Protein AF-A0A820ZXU5-F1 (afdb_monomer)

pLDDT: mean 76.58, std 20.78, range [33.22, 95.62]

Mean predicted aligned error: 13.39 Å

Nearest PDB structures (foldseek):
  2rpr-assembly1_A  TM=8.135E-01  e=1.719E-03  Homo sapiens
  2jtd-assembly1_A  TM=1.926E-01  e=7.403E+00  Mus musculus
  7xre-assembly1_E  TM=2.238E-01  e=9.371E+00  human intestinal bacterium PUE

Sequence (151 aa):
PKTSSPTKNDDNDSIISLESSSNDENEIFVGDSNHLMNEPVIKGEVTTVTSTRGGKMIFMNGFAYLYMSMAKETTGWRCVRRNENCKAVIHISKQTGQFSHWNGIFHCHPSDAGETRKCDILNKIKHRVLDQYISIKIIIEEEYRKANLSV

InterPro domains:
  IPR007588 Zinc finger, FLYWCH-type [PF04500] (49-109)

Structure (mmCIF, N/CA/C/O backbone):
data_AF-A0A820ZXU5-F1
#
_entry.id   AF-A0A820ZXU5-F1
#
loop_
_atom_site.group_PDB
_atom_site.id
_atom_site.type_symbol
_atom_site.label_atom_id
_atom_site.label_alt_id
_atom_site.label_comp_id
_atom_site.label_asym_id
_atom_site.label_entity_id
_atom_site.label_seq_id
_atom_site.pdbx_PDB_ins_code
_atom_site.Cartn_x
_atom_site.Cartn_y
_atom_site.Cartn_z
_atom_site.occupancy
_atom_site.B_iso_or_equiv
_atom_site.auth_seq_id
_atom_site.auth_comp_id
_atom_site.auth_asym_id
_atom_site.auth_atom_id
_atom_site.pdbx_PDB_model_num
ATOM 1 N N . PRO A 1 1 ? -7.227 25.096 -67.341 1.00 43.88 1 PRO A N 1
ATOM 2 C CA . PRO A 1 1 ? -8.200 23.976 -67.238 1.00 43.88 1 PRO A CA 1
ATOM 3 C C . PRO A 1 1 ? -9.406 24.389 -66.380 1.00 43.88 1 PRO A C 1
ATOM 5 O O . PRO A 1 1 ? -9.196 25.021 -65.350 1.00 43.88 1 PRO A O 1
ATOM 8 N N . LYS A 1 2 ? -10.636 24.083 -66.812 1.00 40.91 2 LYS A N 1
ATOM 9 C CA . LYS A 1 2 ? -11.874 24.256 -66.028 1.00 40.91 2 LYS A CA 1
ATOM 10 C C . LYS A 1 2 ? -12.538 22.888 -65.850 1.00 40.91 2 LYS A C 1
ATOM 12 O O . LYS A 1 2 ? -12.767 22.251 -66.869 1.00 40.91 2 LYS A O 1
ATOM 17 N N . THR A 1 3 ? -12.898 22.540 -64.616 1.00 37.88 3 THR A N 1
ATOM 18 C CA . THR A 1 3 ? -13.938 21.577 -64.176 1.00 37.88 3 THR A CA 1
ATOM 19 C C . THR A 1 3 ? -13.914 21.639 -62.633 1.00 37.88 3 THR A C 1
ATOM 21 O O . THR A 1 3 ? -12.847 21.467 -62.059 1.00 37.88 3 THR A O 1
ATOM 24 N N . SER A 1 4 ? -14.904 22.144 -61.885 1.00 36.69 4 SER A N 1
ATOM 25 C CA . SER A 1 4 ? -16.353 21.864 -61.771 1.00 36.69 4 SER A CA 1
ATOM 26 C C . SER A 1 4 ? -16.696 20.814 -60.697 1.00 36.69 4 SER A C 1
ATOM 28 O O . SER A 1 4 ? -16.536 19.617 -60.922 1.00 36.69 4 SER A O 1
ATOM 30 N N . SER A 1 5 ? -17.234 21.290 -59.568 1.00 41.59 5 SER A N 1
ATOM 31 C CA . SER A 1 5 ? -18.119 20.580 -58.616 1.00 41.59 5 SER A CA 1
ATOM 32 C C . SER A 1 5 ? -19.460 20.180 -59.301 1.00 41.59 5 SER A C 1
ATOM 34 O O . SER A 1 5 ? -19.608 20.541 -60.474 1.00 41.59 5 SER A O 1
ATOM 36 N N . PRO A 1 6 ? -20.467 19.515 -58.667 1.00 48.44 6 PRO A N 1
ATOM 37 C CA . PRO A 1 6 ? -20.791 19.348 -57.230 1.00 48.44 6 PRO A CA 1
ATOM 38 C C . PRO A 1 6 ? -20.697 17.845 -56.782 1.00 48.44 6 PRO A C 1
ATOM 40 O O . PRO A 1 6 ? -19.766 17.204 -57.253 1.00 48.44 6 PRO A O 1
ATOM 43 N N . THR A 1 7 ? -21.450 17.190 -55.867 1.00 36.84 7 THR A N 1
ATOM 44 C CA . THR A 1 7 ? -22.770 17.448 -55.231 1.00 36.84 7 THR A CA 1
ATOM 45 C C . THR A 1 7 ? -22.976 16.741 -53.871 1.00 36.84 7 THR A C 1
ATOM 47 O O . THR A 1 7 ? -22.160 15.939 -53.431 1.00 36.84 7 THR A O 1
ATOM 50 N N . LYS A 1 8 ? -24.087 17.128 -53.232 1.00 35.22 8 LYS A N 1
ATOM 51 C CA . LYS A 1 8 ? -24.757 16.729 -51.979 1.00 35.22 8 LYS A CA 1
ATOM 52 C C . LYS A 1 8 ? -25.204 15.254 -51.895 1.00 35.22 8 LYS A C 1
ATOM 54 O O . LYS A 1 8 ? -25.384 14.612 -52.927 1.00 35.22 8 LYS A O 1
ATOM 59 N N . ASN A 1 9 ? -25.468 14.781 -50.672 1.00 36.22 9 ASN A N 1
ATOM 60 C CA . ASN A 1 9 ? -26.814 14.529 -50.098 1.00 36.22 9 ASN A CA 1
ATOM 61 C C . ASN A 1 9 ? -26.609 14.125 -48.614 1.00 36.22 9 ASN A C 1
ATOM 63 O O . ASN A 1 9 ? -25.722 13.319 -48.349 1.00 36.22 9 ASN A O 1
ATOM 67 N N . ASP A 1 10 ? -27.183 14.763 -47.589 1.00 34.06 10 ASP A N 1
ATOM 68 C CA . ASP A 1 10 ? -28.581 15.135 -47.261 1.00 34.06 10 ASP A CA 1
ATOM 69 C C . ASP A 1 10 ? -29.246 14.049 -46.361 1.00 34.06 10 ASP A C 1
ATOM 71 O O . ASP A 1 10 ? -29.518 12.940 -46.809 1.00 34.06 10 ASP A O 1
ATOM 75 N N . ASP A 1 11 ? -29.440 14.422 -45.087 1.00 36.97 11 ASP A N 1
ATOM 76 C CA . ASP A 1 11 ? -30.434 14.031 -44.060 1.00 36.97 11 ASP A CA 1
ATOM 77 C C . ASP A 1 11 ? -30.825 12.560 -43.763 1.00 36.97 11 ASP A C 1
ATOM 79 O O . ASP A 1 11 ? -31.389 11.854 -44.596 1.00 36.97 11 ASP A O 1
ATOM 83 N N . ASN A 1 12 ? -30.743 12.179 -42.473 1.00 42.28 12 ASN A N 1
ATOM 84 C CA . ASN A 1 12 ? -31.922 11.680 -41.738 1.00 42.28 12 ASN A CA 1
ATOM 85 C C . ASN A 1 12 ? -31.795 11.882 -40.208 1.00 42.28 12 ASN A C 1
ATOM 87 O O . ASN A 1 12 ? -30.709 11.743 -39.645 1.00 42.28 12 ASN A O 1
ATOM 91 N N . ASP A 1 13 ? -32.918 12.159 -39.544 1.00 34.62 13 ASP A N 1
ATOM 92 C CA . ASP A 1 13 ? -33.038 12.310 -38.088 1.00 34.62 13 ASP A CA 1
ATOM 93 C C . ASP A 1 13 ? -33.101 10.960 -37.351 1.00 34.62 13 ASP A C 1
ATOM 95 O O . ASP A 1 13 ? -33.666 9.984 -37.850 1.00 34.62 13 ASP A O 1
ATOM 99 N N . SER A 1 14 ? -32.615 10.931 -36.104 1.00 36.81 14 SER A N 1
ATOM 100 C CA . SER A 1 14 ? -33.072 10.003 -35.051 1.00 36.81 14 SER A CA 1
ATOM 101 C C . SER A 1 14 ? -32.603 10.469 -33.668 1.00 36.81 14 SER A C 1
ATOM 103 O O . SER A 1 14 ? -31.608 9.984 -33.130 1.00 36.81 14 SER A O 1
ATOM 105 N N . ILE A 1 15 ? -33.342 11.405 -33.063 1.00 38.69 15 ILE A N 1
ATOM 106 C CA . ILE A 1 15 ? -33.224 11.680 -31.624 1.00 38.69 15 ILE A CA 1
ATOM 107 C C . ILE A 1 15 ? -33.748 10.453 -30.869 1.00 38.69 15 ILE A C 1
ATOM 109 O O . ILE A 1 15 ? -34.942 10.165 -30.910 1.00 38.69 15 ILE A O 1
ATOM 113 N N . ILE A 1 16 ? -32.866 9.753 -30.154 1.00 33.22 16 ILE A N 1
ATOM 114 C CA . ILE A 1 16 ? -33.245 8.689 -29.215 1.00 33.22 16 ILE A CA 1
ATOM 115 C C . ILE A 1 16 ? -32.875 9.140 -27.802 1.00 33.22 16 ILE A C 1
ATOM 117 O O . ILE A 1 16 ? -31.798 8.844 -27.286 1.00 33.22 16 ILE A O 1
ATOM 121 N N . SER A 1 17 ? -33.796 9.867 -27.174 1.00 40.56 17 SER A N 1
ATOM 122 C CA . SER A 1 17 ? -33.766 10.105 -25.733 1.00 40.56 17 SER A CA 1
ATOM 123 C C . SER A 1 17 ? -34.210 8.833 -25.013 1.00 40.56 17 SER A C 1
ATOM 125 O O . SER A 1 17 ? -35.408 8.599 -24.863 1.00 40.56 17 SER A O 1
ATOM 127 N N . LEU A 1 18 ? -33.257 8.017 -24.560 1.00 36.72 18 LEU A N 1
ATOM 128 C CA . LEU A 1 18 ? -33.512 6.995 -23.544 1.00 36.72 18 LEU A CA 1
ATOM 129 C C . LEU A 1 18 ? -32.913 7.451 -22.211 1.00 36.72 18 LEU A C 1
ATOM 131 O O . LEU A 1 18 ? -31.747 7.207 -21.912 1.00 36.72 18 LEU A O 1
ATOM 135 N N . GLU A 1 19 ? -33.741 8.097 -21.391 1.00 42.25 19 GLU A N 1
ATOM 136 C CA . GLU A 1 19 ? -33.522 8.061 -19.948 1.00 42.25 19 GLU A CA 1
ATOM 137 C C . GLU A 1 19 ? -33.783 6.627 -19.472 1.00 42.25 19 GLU A C 1
ATOM 139 O O . GLU A 1 19 ? -34.826 6.036 -19.759 1.00 42.25 19 GLU A O 1
ATOM 144 N N . SER A 1 20 ? -32.820 6.029 -18.779 1.00 39.94 20 SER A N 1
ATOM 145 C CA . SER A 1 20 ? -32.948 4.696 -18.187 1.00 39.94 20 SER A CA 1
ATOM 146 C C . SER A 1 20 ? -32.018 4.600 -16.986 1.00 39.94 20 SER A C 1
ATOM 148 O O . SER A 1 20 ? -30.873 4.175 -17.094 1.00 39.94 20 SER A O 1
ATOM 150 N N . SER A 1 21 ? -32.511 5.052 -15.836 1.00 41.91 21 SER A N 1
ATOM 151 C CA . SER A 1 21 ? -31.787 4.973 -14.570 1.00 41.91 21 SER A CA 1
ATOM 152 C C . SER A 1 21 ? -31.785 3.536 -14.042 1.00 41.91 21 SER A C 1
ATOM 154 O O . SER A 1 21 ? -32.787 3.092 -13.480 1.00 41.91 21 SER A O 1
ATOM 156 N N . SER A 1 22 ? -30.658 2.830 -14.162 1.00 41.06 22 SER A N 1
ATOM 157 C CA . SER A 1 22 ? -30.342 1.669 -13.321 1.00 41.06 22 SER A CA 1
ATOM 158 C C . SER A 1 22 ? -29.168 2.005 -12.395 1.00 41.06 22 SER A C 1
ATOM 160 O O . SER A 1 22 ? -28.148 2.548 -12.816 1.00 41.06 22 SER A O 1
ATOM 162 N N . ASN A 1 23 ? -29.345 1.745 -11.097 1.00 48.12 23 ASN A N 1
ATOM 163 C CA . ASN A 1 23 ? -28.325 1.987 -10.075 1.00 48.12 23 ASN A CA 1
ATOM 164 C C . ASN A 1 23 ? -27.463 0.730 -9.903 1.00 48.12 23 ASN A C 1
ATOM 166 O O . ASN A 1 23 ? -27.598 0.014 -8.912 1.00 48.12 23 ASN A O 1
ATOM 170 N N . ASP A 1 24 ? -26.594 0.459 -10.872 1.00 35.69 24 ASP A N 1
ATOM 171 C CA . ASP A 1 24 ? -25.651 -0.659 -10.807 1.00 35.69 24 ASP A CA 1
ATOM 172 C C . ASP A 1 24 ? -24.365 -0.219 -10.084 1.00 35.69 24 ASP A C 1
ATOM 174 O O . ASP A 1 24 ? -23.362 0.175 -10.683 1.00 35.69 24 ASP A O 1
ATOM 178 N N . GLU A 1 25 ? -24.421 -0.217 -8.748 1.00 46.81 25 GLU A N 1
ATOM 179 C CA . GLU A 1 25 ? -23.283 0.146 -7.899 1.00 46.81 25 GLU A CA 1
ATOM 180 C C . GLU A 1 25 ? -22.169 -0.913 -7.939 1.00 46.81 25 GLU A C 1
ATOM 182 O O . GLU A 1 25 ? -22.379 -2.073 -7.592 1.00 46.81 25 GLU A O 1
ATOM 187 N N . ASN A 1 26 ? -20.941 -0.471 -8.229 1.00 47.12 26 ASN A N 1
ATOM 188 C CA . ASN A 1 26 ? -19.707 -1.249 -8.074 1.00 47.12 26 ASN A CA 1
ATOM 189 C C . ASN A 1 26 ? -19.697 -2.626 -8.772 1.00 47.12 26 ASN A C 1
ATOM 191 O O . ASN A 1 26 ? -19.471 -3.656 -8.127 1.00 47.12 26 ASN A O 1
ATOM 195 N N . GLU A 1 27 ? -19.754 -2.643 -10.109 1.00 34.25 27 GLU A N 1
ATOM 196 C CA . GLU A 1 27 ? -19.039 -3.691 -10.849 1.00 34.25 27 GLU A CA 1
ATOM 197 C C . GLU A 1 27 ? -17.540 -3.600 -10.513 1.00 34.25 27 GLU A C 1
ATOM 199 O O . GLU A 1 27 ? -16.782 -2.801 -11.069 1.00 34.25 27 GLU A O 1
ATOM 204 N N . ILE A 1 28 ? -17.102 -4.408 -9.545 1.00 47.94 28 ILE A N 1
ATOM 205 C CA . ILE A 1 28 ? -15.692 -4.521 -9.177 1.00 47.94 28 ILE A CA 1
ATOM 206 C C . ILE A 1 28 ? -14.972 -5.168 -10.358 1.00 47.94 28 ILE A C 1
ATOM 208 O O . ILE A 1 28 ? -15.050 -6.380 -10.546 1.00 47.94 28 ILE A O 1
ATOM 212 N N . PHE A 1 29 ? -14.253 -4.359 -11.136 1.00 37.75 29 PHE A N 1
ATOM 213 C CA . PHE A 1 29 ? -13.455 -4.825 -12.264 1.00 37.75 29 PHE A CA 1
ATOM 214 C C . PHE A 1 29 ? -12.364 -5.790 -11.776 1.00 37.75 29 PHE A C 1
ATOM 216 O O . PHE A 1 29 ? -11.276 -5.377 -11.362 1.00 37.75 29 PHE A O 1
ATOM 223 N N . VAL A 1 30 ? -12.650 -7.096 -11.823 1.00 44.03 30 VAL A N 1
ATOM 224 C CA . VAL A 1 30 ? -11.683 -8.176 -11.572 1.00 44.03 30 VAL A CA 1
ATOM 225 C C . VAL A 1 30 ? -10.778 -8.301 -12.800 1.00 44.03 30 VAL A C 1
ATOM 227 O O . VAL A 1 30 ? -10.789 -9.298 -13.517 1.00 44.03 30 VAL A O 1
ATOM 230 N N . GLY A 1 31 ? -10.020 -7.237 -13.067 1.00 43.75 31 GLY A N 1
ATOM 231 C CA . GLY A 1 31 ? -9.041 -7.194 -14.140 1.00 43.75 31 GLY A CA 1
ATOM 232 C C . GLY A 1 31 ? -8.025 -8.310 -13.943 1.00 43.75 31 GLY A C 1
ATOM 233 O O . GLY A 1 31 ? -7.402 -8.405 -12.880 1.00 43.75 31 GLY A O 1
ATOM 234 N N . ASP A 1 32 ? -7.883 -9.159 -14.962 1.00 45.97 32 ASP A N 1
ATOM 235 C CA . ASP A 1 32 ? -6.962 -10.291 -14.945 1.00 45.97 32 ASP A CA 1
ATOM 236 C C . ASP A 1 32 ? -5.564 -9.797 -14.540 1.00 45.97 32 ASP A C 1
ATOM 238 O O . ASP A 1 32 ? -4.966 -8.936 -15.193 1.00 45.97 32 ASP A O 1
ATOM 242 N N . SER A 1 33 ? -5.063 -10.294 -13.403 1.00 51.41 33 SER A N 1
ATOM 243 C CA . SER A 1 33 ? -3.919 -9.704 -12.689 1.00 51.41 33 SER A CA 1
ATOM 244 C C . SER A 1 33 ? -2.598 -9.793 -13.469 1.00 51.41 33 SER A C 1
ATOM 246 O O . SER A 1 33 ? -1.609 -9.152 -13.109 1.00 51.41 33 SER A O 1
ATOM 248 N N . ASN A 1 34 ? -2.600 -10.536 -14.578 1.00 49.75 34 ASN A N 1
ATOM 249 C CA . ASN A 1 34 ? -1.521 -10.590 -15.554 1.00 49.75 34 ASN A CA 1
ATOM 250 C C . ASN A 1 34 ? -1.368 -9.294 -16.380 1.00 49.75 34 ASN A C 1
ATOM 252 O O . ASN A 1 34 ? -0.262 -9.008 -16.836 1.00 49.75 34 ASN A O 1
ATOM 256 N N . HIS A 1 35 ? -2.425 -8.486 -16.554 1.00 53.00 35 HIS A N 1
ATOM 257 C CA . HIS A 1 35 ? -2.399 -7.306 -17.436 1.00 53.00 35 HIS A CA 1
ATOM 258 C C . HIS A 1 35 ? -1.461 -6.187 -16.936 1.00 53.00 35 HIS A C 1
ATOM 260 O O . HIS A 1 35 ? -0.910 -5.444 -17.740 1.00 53.00 35 HIS A O 1
ATOM 266 N N . LEU A 1 36 ? -1.221 -6.077 -15.623 1.00 58.66 36 LEU A N 1
ATOM 267 C CA . LEU A 1 36 ? -0.392 -5.009 -15.033 1.00 58.66 36 LEU A CA 1
ATOM 268 C C . LEU A 1 36 ? 1.128 -5.298 -15.065 1.00 58.66 36 LEU A C 1
ATOM 270 O O . LEU A 1 36 ? 1.910 -4.639 -14.378 1.00 58.66 36 LEU A O 1
ATOM 274 N N . MET A 1 37 ? 1.560 -6.289 -15.850 1.00 61.66 37 MET A N 1
ATOM 275 C CA . MET A 1 37 ? 2.968 -6.588 -16.129 1.00 61.66 37 MET A CA 1
ATOM 276 C C . MET A 1 37 ? 3.591 -5.533 -17.049 1.00 61.66 37 MET A C 1
ATOM 278 O O . MET A 1 37 ? 3.087 -5.297 -18.139 1.00 61.66 37 MET A O 1
ATOM 282 N N . ASN A 1 38 ? 4.742 -4.968 -16.669 1.00 63.47 38 ASN A N 1
ATOM 283 C CA . ASN A 1 38 ? 5.488 -3.965 -17.450 1.00 63.47 38 ASN A CA 1
ATOM 284 C C . ASN A 1 38 ? 4.741 -2.650 -17.771 1.00 63.47 38 ASN A C 1
ATOM 286 O O . ASN A 1 38 ? 5.301 -1.804 -18.465 1.00 63.47 38 ASN A O 1
ATOM 290 N N . GLU A 1 39 ? 3.545 -2.431 -17.226 1.00 63.75 39 GLU A N 1
ATOM 291 C CA . GLU A 1 39 ? 2.855 -1.138 -17.269 1.00 63.75 39 GLU A CA 1
ATOM 292 C C . GLU A 1 39 ? 3.481 -0.139 -16.273 1.00 63.75 39 GLU A C 1
ATOM 294 O O . GLU A 1 39 ? 4.029 -0.548 -15.236 1.00 63.75 39 GLU A O 1
ATOM 299 N N . PRO A 1 40 ? 3.470 1.177 -16.566 1.00 71.31 40 PRO A N 1
ATOM 300 C CA . PRO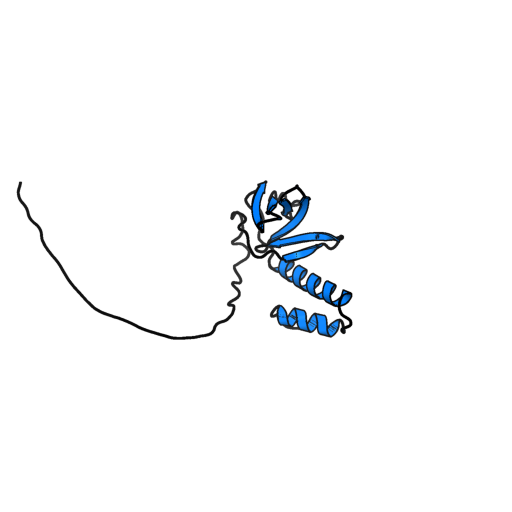 A 1 40 ? 4.050 2.178 -15.681 1.00 71.31 40 PRO A CA 1
ATOM 301 C C . PRO A 1 40 ? 3.221 2.294 -14.399 1.00 71.31 40 PRO A C 1
ATOM 303 O O . PRO A 1 40 ? 1.993 2.250 -14.431 1.00 71.31 40 PRO A O 1
ATOM 306 N N . VAL A 1 41 ? 3.872 2.496 -13.251 1.00 76.75 41 VAL A N 1
ATOM 307 C CA . VAL A 1 41 ? 3.154 2.651 -11.975 1.00 76.75 41 VAL A CA 1
ATOM 308 C C . VAL A 1 41 ? 2.352 3.956 -11.960 1.00 76.75 41 VAL A C 1
ATOM 310 O O . VAL A 1 41 ? 2.893 5.030 -11.700 1.00 76.75 41 VAL A O 1
ATOM 313 N N . ILE A 1 42 ? 1.045 3.848 -12.201 1.00 78.81 42 ILE A N 1
ATOM 314 C CA . ILE A 1 42 ? 0.044 4.908 -12.016 1.00 78.81 42 ILE A CA 1
ATOM 315 C C . ILE A 1 42 ? -0.341 4.980 -10.524 1.00 78.81 42 ILE A C 1
ATOM 317 O O . ILE A 1 42 ? -0.323 3.964 -9.825 1.00 78.81 42 ILE A O 1
ATOM 321 N N . LYS A 1 43 ? -0.718 6.163 -10.017 1.00 82.38 43 LYS A N 1
ATOM 322 C CA . LYS A 1 43 ? -1.328 6.311 -8.682 1.00 82.38 43 LYS A CA 1
ATOM 323 C C . LYS A 1 43 ? -2.744 5.731 -8.647 1.00 82.38 43 LYS A C 1
ATOM 325 O O . LYS A 1 43 ? -3.557 6.049 -9.506 1.00 82.38 43 LYS A O 1
ATOM 330 N N . GLY A 1 44 ? -3.047 4.971 -7.600 1.00 83.50 44 GLY A N 1
ATOM 331 C CA . GLY A 1 44 ? -4.408 4.562 -7.245 1.00 83.50 44 GLY A CA 1
ATOM 332 C C . GLY A 1 44 ? -4.831 5.072 -5.870 1.00 83.50 44 GLY A C 1
ATOM 333 O O . GLY A 1 44 ? -4.230 6.001 -5.319 1.00 83.50 44 GLY A O 1
ATOM 334 N N . GLU A 1 45 ? -5.833 4.409 -5.295 1.00 86.00 45 GLU A N 1
ATOM 335 C CA . GLU A 1 45 ? -6.066 4.424 -3.849 1.00 86.00 45 GLU A CA 1
ATOM 336 C C . GLU A 1 45 ? -4.832 3.869 -3.111 1.00 86.00 45 GLU A C 1
ATOM 338 O O . GLU A 1 45 ? -4.120 3.006 -3.634 1.00 86.00 45 GLU A O 1
ATOM 343 N N . VAL A 1 46 ? -4.550 4.389 -1.911 1.00 88.31 46 VAL A N 1
ATOM 344 C CA . VAL A 1 46 ? -3.377 4.013 -1.110 1.00 88.31 46 VAL A CA 1
ATOM 345 C C . VAL A 1 46 ? -3.806 3.573 0.286 1.00 88.31 46 VAL A C 1
ATOM 347 O O . VAL A 1 46 ? -4.013 4.400 1.176 1.00 88.31 46 VAL A O 1
ATOM 350 N N . THR A 1 47 ? -3.876 2.263 0.505 1.00 88.94 47 THR A N 1
ATOM 351 C CA . THR A 1 47 ? -4.187 1.688 1.820 1.00 88.94 47 THR A CA 1
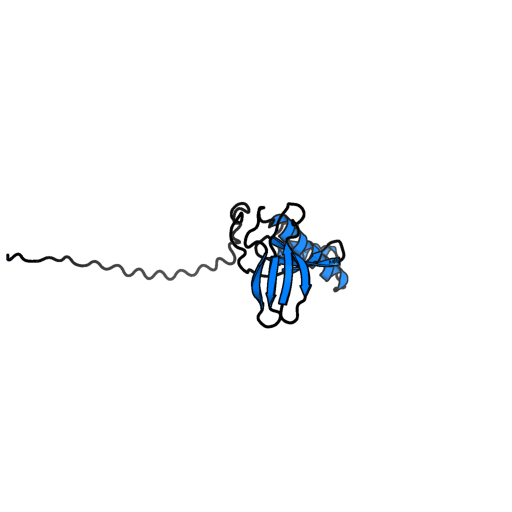ATOM 352 C C . THR A 1 47 ? -2.907 1.550 2.636 1.00 88.94 47 THR A C 1
ATOM 354 O O . THR A 1 47 ? -1.977 0.861 2.218 1.00 88.94 47 THR A O 1
ATOM 357 N N . THR A 1 48 ? -2.836 2.185 3.809 1.00 90.88 48 THR A N 1
ATOM 358 C CA . THR A 1 48 ? -1.685 2.045 4.721 1.00 90.88 48 THR A CA 1
ATOM 359 C C . THR A 1 48 ? -1.897 0.877 5.677 1.00 90.88 48 THR A C 1
ATOM 361 O O . THR A 1 48 ? -2.944 0.768 6.305 1.00 90.88 48 THR A O 1
ATOM 364 N N . VAL A 1 49 ? -0.888 0.016 5.803 1.00 90.25 49 VAL A N 1
ATOM 365 C CA . VAL A 1 49 ? -0.938 -1.233 6.575 1.00 90.25 49 VAL A CA 1
ATOM 366 C C . VAL A 1 49 ? 0.375 -1.494 7.316 1.00 90.25 49 VAL A C 1
ATOM 368 O O . VAL A 1 49 ? 1.428 -0.926 7.006 1.00 90.25 49 VAL A O 1
ATOM 371 N N . THR A 1 50 ? 0.335 -2.400 8.293 1.00 89.75 50 THR A N 1
ATOM 372 C CA . THR A 1 50 ? 1.531 -2.845 9.017 1.00 89.75 50 THR A CA 1
ATOM 373 C C . THR A 1 50 ? 1.948 -4.225 8.513 1.00 89.75 50 THR A C 1
ATOM 375 O O . THR A 1 50 ? 1.153 -5.164 8.498 1.00 89.75 50 THR A O 1
ATOM 378 N N . SER A 1 51 ? 3.210 -4.375 8.103 1.00 87.00 51 SER A N 1
ATOM 379 C CA . SER A 1 51 ? 3.761 -5.686 7.733 1.00 87.00 51 SER A CA 1
ATOM 380 C C . SER A 1 51 ? 3.862 -6.627 8.943 1.00 87.00 51 SER A C 1
ATOM 382 O O . SER A 1 51 ? 3.893 -6.188 10.095 1.00 87.00 51 SER A O 1
ATOM 384 N N . THR A 1 52 ? 3.999 -7.934 8.704 1.00 82.12 52 THR A N 1
ATOM 385 C CA . THR A 1 52 ? 4.145 -8.955 9.765 1.00 82.12 52 THR A CA 1
ATOM 386 C C . THR A 1 52 ? 5.323 -8.715 10.718 1.00 82.12 52 THR A C 1
ATOM 388 O O . THR A 1 52 ? 5.318 -9.230 11.831 1.00 82.12 52 THR A O 1
ATOM 391 N N . ARG A 1 53 ? 6.311 -7.900 10.318 1.00 86.06 53 ARG A N 1
ATOM 392 C CA . ARG A 1 53 ? 7.479 -7.500 11.125 1.00 86.06 53 ARG A CA 1
ATOM 393 C C . ARG A 1 53 ? 7.381 -6.071 11.688 1.00 86.06 53 ARG A C 1
ATOM 395 O O . ARG A 1 53 ? 8.401 -5.480 12.022 1.00 86.06 53 ARG A O 1
ATOM 402 N N . GLY A 1 54 ? 6.188 -5.474 11.733 1.00 85.56 54 GLY A N 1
ATOM 403 C CA . GLY A 1 54 ? 5.955 -4.130 12.287 1.00 85.56 54 GLY A CA 1
ATOM 404 C C . GLY A 1 54 ? 6.368 -2.954 11.387 1.00 85.56 54 GLY A C 1
ATOM 405 O O . GLY A 1 54 ? 6.034 -1.810 11.681 1.00 85.56 54 GLY A O 1
ATOM 406 N N . GLY A 1 55 ? 7.059 -3.203 10.270 1.00 90.06 55 GLY A N 1
ATOM 407 C CA . GLY A 1 55 ? 7.434 -2.160 9.311 1.00 90.06 55 GLY A CA 1
ATOM 408 C C . GLY A 1 55 ? 6.225 -1.600 8.556 1.00 90.06 55 GLY A C 1
ATOM 409 O O . GLY A 1 55 ? 5.346 -2.366 8.148 1.00 90.06 55 GLY A O 1
ATOM 410 N N . LYS A 1 56 ? 6.207 -0.278 8.338 1.00 94.50 56 LYS A N 1
ATOM 411 C CA . LYS A 1 56 ? 5.174 0.429 7.560 1.00 94.50 56 LYS A CA 1
ATOM 412 C C . LYS A 1 56 ? 5.149 -0.050 6.106 1.00 94.50 56 LYS A C 1
ATOM 414 O O . LYS A 1 56 ? 6.202 -0.209 5.484 1.00 94.50 56 LYS A O 1
ATOM 419 N N . MET A 1 57 ? 3.953 -0.231 5.561 1.00 93.88 57 MET A N 1
ATOM 420 C CA . MET A 1 57 ? 3.722 -0.719 4.204 1.00 93.88 57 MET A CA 1
ATOM 421 C C . MET A 1 57 ? 2.470 -0.047 3.618 1.00 93.88 57 MET A C 1
ATOM 423 O O . MET A 1 57 ? 1.595 0.391 4.363 1.00 93.88 57 MET A O 1
ATOM 427 N N . ILE A 1 58 ? 2.390 0.048 2.293 1.00 93.00 58 ILE A N 1
ATOM 428 C CA . ILE A 1 58 ? 1.197 0.499 1.569 1.00 93.00 58 ILE A CA 1
ATOM 429 C C . ILE A 1 58 ? 0.815 -0.496 0.476 1.00 93.00 58 ILE A C 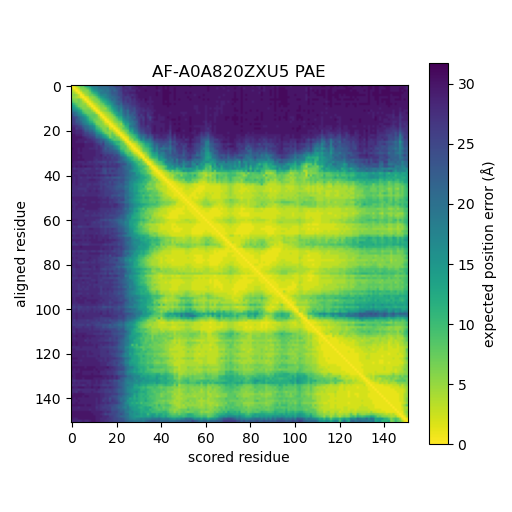1
ATOM 431 O O . ILE A 1 58 ? 1.683 -1.156 -0.104 1.00 93.00 58 ILE A O 1
ATOM 435 N N . PHE A 1 59 ? -0.477 -0.550 0.172 1.00 90.94 59 PHE A N 1
ATOM 436 C CA . PHE A 1 59 ? -1.025 -1.173 -1.027 1.00 90.94 59 PHE A CA 1
ATOM 437 C C . PHE A 1 59 ? -1.524 -0.093 -1.989 1.00 90.94 59 PHE A C 1
ATOM 439 O O . PHE A 1 59 ? -2.124 0.885 -1.550 1.00 90.94 59 PHE A O 1
ATOM 446 N N . MET A 1 60 ? -1.258 -0.263 -3.285 1.00 89.00 60 MET A N 1
ATOM 447 C CA . MET A 1 60 ? -1.713 0.629 -4.357 1.00 89.00 60 MET A CA 1
ATOM 448 C C . MET A 1 60 ? -1.746 -0.150 -5.679 1.00 89.00 60 MET A C 1
ATOM 450 O O . MET A 1 60 ? -0.746 -0.771 -6.039 1.00 89.00 60 MET A O 1
ATOM 454 N N . ASN A 1 61 ? -2.870 -0.118 -6.404 1.00 85.62 61 ASN A N 1
ATOM 455 C CA . ASN A 1 61 ? -3.048 -0.770 -7.716 1.00 85.62 61 ASN A CA 1
ATOM 456 C C . ASN A 1 61 ? -2.619 -2.255 -7.760 1.00 85.62 61 ASN A C 1
ATOM 458 O O . ASN A 1 61 ? -1.924 -2.693 -8.672 1.00 85.62 61 ASN A O 1
ATOM 462 N N . GLY A 1 62 ? -2.995 -3.033 -6.736 1.00 86.75 62 GLY A N 1
ATOM 463 C CA . GLY A 1 62 ? -2.650 -4.461 -6.621 1.00 86.75 62 GLY A CA 1
ATOM 464 C C . GLY A 1 62 ? -1.174 -4.750 -6.307 1.00 86.75 62 GLY A C 1
ATOM 465 O O . GLY A 1 62 ? -0.778 -5.914 -6.242 1.00 86.75 62 GLY A O 1
ATOM 466 N N . PHE A 1 63 ? -0.357 -3.715 -6.093 1.00 90.44 63 PHE A N 1
ATOM 467 C CA . PHE A 1 63 ? 1.045 -3.824 -5.709 1.00 90.44 63 PHE A CA 1
ATOM 468 C C . PHE A 1 63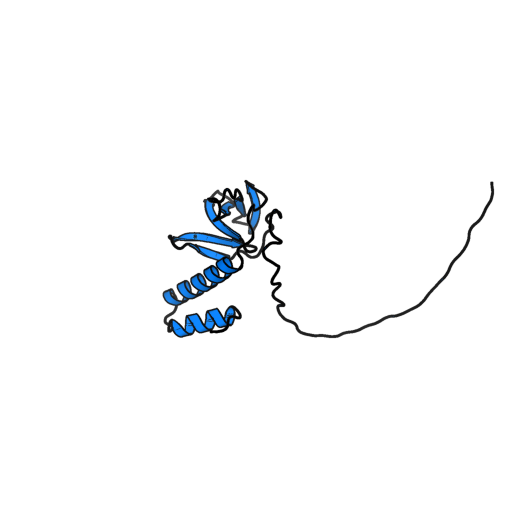 ? 1.267 -3.384 -4.259 1.00 90.44 63 PHE A C 1
ATOM 470 O O . PHE A 1 63 ? 0.624 -2.464 -3.748 1.00 90.44 63 PHE A O 1
ATOM 477 N N . ALA A 1 64 ? 2.226 -4.034 -3.600 1.00 92.50 64 ALA A N 1
ATOM 478 C CA . ALA A 1 64 ? 2.596 -3.776 -2.214 1.00 92.50 64 ALA A CA 1
ATOM 479 C C . ALA A 1 64 ? 3.989 -3.141 -2.122 1.00 92.50 64 ALA A C 1
ATOM 481 O O . ALA A 1 64 ? 4.945 -3.629 -2.739 1.00 92.50 64 ALA A O 1
ATOM 482 N N . TYR A 1 65 ? 4.126 -2.094 -1.306 1.00 93.69 65 TYR A N 1
ATOM 483 C CA . TYR A 1 65 ? 5.365 -1.331 -1.148 1.00 93.69 65 TYR A CA 1
ATOM 484 C C . TYR A 1 65 ? 5.695 -1.114 0.331 1.00 93.69 65 TYR A C 1
ATOM 486 O O . TYR A 1 65 ? 4.892 -0.587 1.097 1.00 93.69 65 TYR A O 1
ATOM 494 N N . LEU A 1 66 ? 6.905 -1.487 0.740 1.00 94.50 66 LEU A N 1
ATOM 495 C CA . LEU A 1 66 ? 7.438 -1.216 2.074 1.00 94.50 66 LEU A CA 1
ATOM 496 C C . LEU A 1 66 ? 8.019 0.195 2.144 1.00 94.50 66 LEU A C 1
ATOM 498 O O . LEU A 1 66 ? 8.616 0.681 1.181 1.00 94.50 66 LEU A O 1
ATOM 502 N N . TYR A 1 67 ? 7.895 0.824 3.311 1.00 95.62 67 TYR A N 1
ATOM 503 C CA . TYR A 1 67 ? 8.582 2.075 3.617 1.00 95.62 67 TYR A CA 1
ATOM 504 C C . TYR A 1 67 ? 10.097 1.915 3.426 1.00 95.62 67 TYR A C 1
ATOM 506 O O . TYR A 1 67 ? 10.709 0.989 3.962 1.00 95.62 67 TYR A O 1
ATOM 514 N N . MET A 1 68 ? 10.693 2.826 2.658 1.00 93.56 68 MET A N 1
ATOM 515 C CA . MET A 1 68 ? 12.122 2.850 2.349 1.00 93.56 68 MET A CA 1
ATOM 516 C C . MET A 1 68 ? 12.827 4.015 3.048 1.00 93.56 68 MET A C 1
ATOM 518 O O . MET A 1 68 ? 13.894 3.829 3.628 1.00 93.56 68 MET A O 1
ATOM 522 N N . SER A 1 69 ? 12.254 5.217 2.974 1.00 91.25 69 SER A N 1
ATOM 523 C CA . SER A 1 69 ? 12.864 6.443 3.494 1.00 91.25 69 SER A CA 1
ATOM 524 C C . SER A 1 69 ? 11.839 7.570 3.639 1.00 91.25 69 SER A C 1
ATOM 526 O O . SER A 1 69 ? 10.733 7.515 3.099 1.00 91.25 69 SER A O 1
ATOM 528 N N . MET A 1 70 ? 12.227 8.631 4.344 1.00 92.50 70 MET A N 1
ATOM 529 C CA . MET A 1 70 ? 11.471 9.875 4.425 1.00 92.50 70 MET A CA 1
ATOM 530 C C . MET A 1 70 ? 12.412 11.047 4.142 1.00 92.50 70 MET A C 1
ATOM 532 O O . MET A 1 70 ? 13.358 11.276 4.890 1.00 92.50 70 MET A O 1
ATOM 536 N N . ALA A 1 71 ? 12.149 11.781 3.062 1.00 90.50 71 ALA A N 1
ATOM 537 C CA . ALA A 1 71 ? 12.784 13.067 2.790 1.00 90.50 71 ALA A CA 1
ATOM 538 C C . ALA A 1 71 ? 12.009 14.190 3.507 1.00 90.50 71 ALA A C 1
ATOM 540 O O . ALA A 1 71 ? 11.052 13.925 4.240 1.00 90.50 71 ALA A O 1
ATOM 541 N N . LYS A 1 72 ? 12.375 15.460 3.284 1.00 90.88 72 LYS A N 1
ATOM 542 C CA . LYS A 1 72 ? 11.622 16.604 3.832 1.00 90.88 72 LYS A CA 1
ATOM 543 C C . LYS A 1 72 ? 10.169 16.603 3.335 1.00 90.88 72 LYS A C 1
ATOM 545 O O . LYS A 1 72 ? 9.257 16.497 4.150 1.00 90.88 72 LYS A O 1
ATOM 550 N N . GLU A 1 73 ? 9.973 16.602 2.015 1.00 92.38 73 GLU A N 1
ATOM 551 C CA . GLU A 1 73 ? 8.648 16.752 1.385 1.00 92.38 73 GLU A CA 1
ATOM 552 C C . GLU A 1 73 ? 7.999 15.435 0.927 1.00 92.38 73 GLU A C 1
ATOM 554 O O . GLU A 1 73 ? 6.797 15.404 0.677 1.00 92.38 73 GLU A O 1
ATOM 559 N N . THR A 1 74 ? 8.754 14.335 0.827 1.00 93.88 74 THR A N 1
ATOM 560 C CA . THR A 1 74 ? 8.258 13.048 0.303 1.00 93.88 74 THR A CA 1
ATOM 561 C C . THR A 1 74 ? 8.517 11.876 1.250 1.00 93.88 74 THR A C 1
ATOM 563 O O . THR A 1 74 ? 9.413 11.909 2.098 1.00 93.88 74 THR A O 1
ATOM 566 N N . THR A 1 75 ? 7.730 10.814 1.086 1.00 95.06 75 THR A N 1
ATOM 567 C CA . THR A 1 75 ? 7.969 9.487 1.671 1.00 95.06 75 THR A CA 1
ATOM 568 C C . THR A 1 75 ? 8.239 8.496 0.542 1.00 95.06 75 THR A C 1
ATOM 570 O O . THR A 1 75 ? 7.479 8.461 -0.425 1.00 95.06 75 THR A O 1
ATOM 573 N N . GLY A 1 76 ? 9.329 7.735 0.636 1.00 94.25 76 GLY A N 1
ATOM 574 C CA . GLY A 1 76 ? 9.750 6.757 -0.367 1.00 94.25 76 GLY A CA 1
ATOM 575 C C . GLY A 1 76 ? 9.310 5.343 -0.009 1.00 94.25 76 GLY A C 1
ATOM 576 O O . GLY A 1 76 ? 9.493 4.900 1.128 1.00 94.25 76 GLY A O 1
ATOM 577 N N . TRP A 1 77 ? 8.779 4.622 -0.993 1.00 94.88 77 TRP A N 1
ATOM 578 C CA . TRP A 1 77 ? 8.246 3.269 -0.852 1.00 94.88 77 TRP A CA 1
ATOM 579 C C . TRP A 1 77 ? 8.804 2.363 -1.954 1.00 94.88 77 TRP A C 1
ATOM 581 O O . TRP A 1 77 ? 8.814 2.736 -3.126 1.00 94.88 77 TRP A O 1
ATOM 591 N N . ARG A 1 78 ? 9.276 1.167 -1.592 1.00 94.12 78 ARG A N 1
ATOM 592 C CA . ARG A 1 78 ? 9.878 0.183 -2.509 1.00 94.12 78 ARG A CA 1
ATOM 593 C C . ARG A 1 78 ? 9.042 -1.089 -2.529 1.00 94.12 78 ARG A C 1
ATOM 595 O O . ARG A 1 78 ? 8.624 -1.543 -1.467 1.00 94.12 78 ARG A O 1
ATOM 602 N N . CYS A 1 79 ? 8.848 -1.694 -3.700 1.00 93.56 79 CYS A N 1
ATOM 603 C CA . CYS A 1 79 ? 8.071 -2.928 -3.826 1.00 93.56 79 CYS A CA 1
ATOM 604 C C . CYS A 1 79 ? 8.525 -4.032 -2.841 1.00 93.56 79 CYS A C 1
ATOM 606 O O . CYS A 1 79 ? 9.725 -4.232 -2.613 1.00 93.56 79 CYS A O 1
ATOM 608 N N . VAL A 1 80 ? 7.571 -4.784 -2.272 1.00 92.62 80 VAL A N 1
ATOM 609 C CA . VAL A 1 80 ? 7.865 -5.932 -1.392 1.00 92.62 80 VAL A CA 1
ATOM 610 C C . VAL A 1 80 ? 8.752 -6.965 -2.090 1.00 92.62 80 VAL A C 1
ATOM 612 O O . VAL A 1 80 ? 9.751 -7.389 -1.503 1.00 92.62 80 VAL A O 1
ATOM 615 N N . ARG A 1 81 ? 8.466 -7.259 -3.368 1.00 92.06 81 ARG A N 1
ATOM 616 C CA . ARG A 1 81 ? 9.136 -8.247 -4.234 1.00 92.06 81 ARG A CA 1
ATOM 617 C C . ARG A 1 81 ? 10.519 -7.801 -4.743 1.00 92.06 81 ARG A C 1
ATOM 619 O O . ARG A 1 81 ? 11.038 -8.322 -5.723 1.00 92.06 81 ARG A O 1
ATOM 626 N N . ARG A 1 82 ? 11.184 -6.862 -4.058 1.00 91.50 82 ARG A N 1
ATOM 627 C CA . ARG A 1 82 ? 12.572 -6.435 -4.354 1.00 91.50 82 ARG A CA 1
ATOM 628 C C . ARG A 1 82 ? 13.602 -7.574 -4.342 1.00 91.50 82 ARG A C 1
ATOM 630 O O . ARG A 1 82 ? 14.669 -7.430 -4.927 1.00 91.50 82 ARG A O 1
ATOM 637 N N . ASN A 1 83 ? 13.287 -8.680 -3.666 1.00 90.19 83 ASN A N 1
ATOM 638 C CA . ASN A 1 83 ? 14.113 -9.888 -3.636 1.00 90.19 83 ASN A CA 1
ATOM 639 C C . ASN A 1 83 ? 13.985 -10.704 -4.942 1.00 90.19 83 ASN A C 1
ATOM 641 O O . ASN A 1 83 ? 14.911 -11.419 -5.298 1.00 90.19 83 ASN A O 1
ATOM 645 N N . GLU A 1 84 ? 12.885 -10.543 -5.687 1.00 90.62 84 GLU A N 1
ATOM 646 C CA . GLU A 1 84 ? 12.656 -11.080 -7.041 1.00 90.62 84 GLU A CA 1
ATOM 647 C C . GLU A 1 84 ? 13.185 -10.097 -8.112 1.00 90.62 84 GLU A C 1
ATOM 649 O O . GLU A 1 84 ? 12.607 -9.932 -9.180 1.00 90.62 84 GLU A O 1
ATOM 654 N N . ASN A 1 85 ? 14.270 -9.376 -7.803 1.00 89.31 85 ASN A N 1
ATOM 655 C CA . ASN A 1 85 ? 14.874 -8.315 -8.623 1.00 89.31 85 ASN A CA 1
ATOM 656 C C . ASN A 1 85 ? 13.979 -7.101 -8.950 1.00 89.31 85 ASN A C 1
ATOM 658 O O . ASN A 1 85 ? 14.401 -6.240 -9.727 1.00 89.31 85 ASN A O 1
ATOM 662 N N . CYS A 1 86 ? 12.791 -6.964 -8.348 1.00 91.44 86 CYS A N 1
ATOM 663 C CA . CYS A 1 86 ? 11.911 -5.828 -8.625 1.00 91.44 86 CYS A CA 1
ATOM 664 C C . CYS A 1 86 ? 12.511 -4.492 -8.156 1.00 91.44 86 CYS A C 1
ATOM 666 O O . CYS A 1 86 ? 12.770 -4.281 -6.968 1.00 91.44 86 CYS A O 1
ATOM 668 N N . LYS A 1 87 ? 12.705 -3.561 -9.098 1.00 91.62 87 LYS A N 1
ATOM 669 C CA . LYS A 1 87 ? 13.359 -2.263 -8.853 1.00 91.62 87 LYS A CA 1
ATOM 670 C C . LYS A 1 87 ? 12.388 -1.116 -8.560 1.00 91.62 87 LYS A C 1
ATOM 672 O O . LYS A 1 87 ? 12.862 -0.014 -8.308 1.00 91.62 87 LYS A O 1
ATOM 677 N N . ALA A 1 88 ? 11.076 -1.364 -8.580 1.00 91.88 88 ALA A N 1
ATOM 678 C CA . ALA A 1 88 ? 10.052 -0.328 -8.472 1.00 91.88 88 ALA A CA 1
ATOM 679 C C . ALA A 1 88 ? 10.096 0.431 -7.131 1.00 91.88 88 ALA A C 1
ATOM 681 O O . ALA A 1 88 ? 9.945 -0.151 -6.046 1.00 91.88 88 ALA A O 1
ATOM 682 N N . VAL A 1 89 ? 10.298 1.749 -7.226 1.00 92.69 89 VAL A N 1
ATOM 683 C CA . VAL A 1 89 ? 10.315 2.711 -6.118 1.00 92.69 89 VAL A CA 1
ATOM 684 C C . VAL A 1 89 ? 9.495 3.945 -6.483 1.00 92.69 89 VAL A C 1
ATOM 686 O O . VAL A 1 89 ? 9.810 4.655 -7.444 1.00 92.69 89 VAL A O 1
ATOM 689 N N . ILE A 1 90 ? 8.503 4.236 -5.642 1.00 92.81 90 ILE A N 1
ATOM 690 C CA . ILE A 1 90 ? 7.648 5.421 -5.724 1.00 92.81 90 ILE A CA 1
ATOM 691 C C . ILE A 1 90 ? 7.916 6.378 -4.560 1.00 92.81 90 ILE A C 1
ATOM 693 O O . ILE A 1 90 ? 8.226 5.963 -3.442 1.00 92.81 90 ILE A O 1
ATOM 697 N N . HIS A 1 91 ? 7.747 7.669 -4.815 1.00 93.25 91 HIS A N 1
ATOM 698 C CA . HIS A 1 91 ? 7.630 8.704 -3.798 1.00 93.25 91 HIS A CA 1
ATOM 699 C C . HIS A 1 91 ? 6.186 9.198 -3.720 1.00 93.25 91 HIS A C 1
ATOM 701 O O . HIS A 1 91 ? 5.519 9.347 -4.741 1.00 93.25 91 HIS A O 1
ATOM 707 N N . ILE A 1 92 ? 5.730 9.498 -2.504 1.00 92.25 92 ILE A N 1
ATOM 708 C CA . ILE A 1 92 ? 4.463 10.190 -2.245 1.00 92.25 92 ILE A CA 1
ATOM 709 C C . ILE A 1 92 ? 4.774 11.503 -1.519 1.00 92.25 92 ILE A C 1
ATOM 711 O O . ILE A 1 92 ? 5.436 11.500 -0.477 1.00 92.25 92 ILE A O 1
ATOM 715 N N . SER A 1 93 ? 4.313 12.621 -2.077 1.00 90.88 93 SER A N 1
ATOM 716 C CA . SER A 1 93 ? 4.372 13.956 -1.471 1.00 90.88 93 SER A CA 1
ATOM 717 C C . SER A 1 93 ? 3.531 14.007 -0.197 1.00 90.88 93 SER A C 1
ATOM 719 O O . SER A 1 93 ? 2.356 13.643 -0.210 1.00 90.88 93 SER A O 1
ATOM 721 N N . LYS A 1 94 ? 4.117 14.498 0.899 1.00 89.31 94 LYS A N 1
ATOM 722 C CA . LYS A 1 94 ? 3.432 14.661 2.190 1.00 89.31 94 LYS A CA 1
ATOM 723 C C . LYS A 1 94 ? 2.399 15.786 2.173 1.00 89.31 94 LYS A C 1
ATOM 725 O O . LYS A 1 94 ? 1.427 15.708 2.911 1.00 89.31 94 LYS A O 1
ATOM 730 N N . GLN A 1 95 ? 2.630 16.828 1.370 1.00 87.94 95 GLN A N 1
ATOM 731 C CA . GLN A 1 95 ? 1.758 18.006 1.314 1.00 87.94 95 GLN A CA 1
ATOM 732 C C . GLN A 1 95 ? 0.594 17.813 0.336 1.00 87.94 95 GLN A C 1
ATOM 734 O O . GLN A 1 95 ? -0.537 18.173 0.635 1.00 87.94 95 GLN A O 1
ATOM 739 N N . THR A 1 96 ? 0.874 17.250 -0.844 1.00 86.25 96 THR A N 1
ATOM 740 C CA . THR A 1 96 ? -0.075 17.214 -1.974 1.00 86.25 96 THR A CA 1
ATOM 741 C C . THR A 1 96 ? -0.605 15.818 -2.295 1.00 86.25 96 THR A C 1
ATOM 743 O O . THR A 1 96 ? -1.448 15.675 -3.177 1.00 86.25 96 THR A O 1
ATOM 746 N N . GLY A 1 97 ? -0.076 14.761 -1.667 1.00 83.81 97 GLY A N 1
ATOM 747 C CA . GLY A 1 97 ? -0.404 13.373 -2.017 1.00 83.81 97 GLY A CA 1
ATOM 748 C C . GLY A 1 97 ? -0.074 12.998 -3.471 1.00 83.81 97 GLY A C 1
ATOM 749 O O . GLY A 1 97 ? -0.534 11.961 -3.957 1.00 83.81 97 GLY A O 1
ATOM 750 N N . GLN A 1 98 ? 0.674 13.839 -4.195 1.00 84.00 98 GLN A N 1
ATOM 751 C CA . GLN A 1 98 ? 1.167 13.554 -5.541 1.00 84.00 98 GLN A CA 1
ATOM 752 C C . GLN A 1 98 ? 2.181 12.412 -5.494 1.00 84.00 98 GLN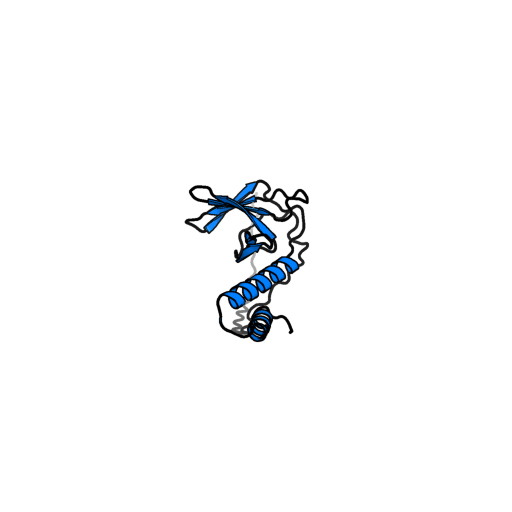 A C 1
ATOM 754 O O . GLN A 1 98 ? 2.956 12.297 -4.543 1.00 84.00 98 GLN A O 1
ATOM 759 N N . PHE A 1 99 ? 2.169 11.584 -6.532 1.00 86.75 99 PHE A N 1
ATO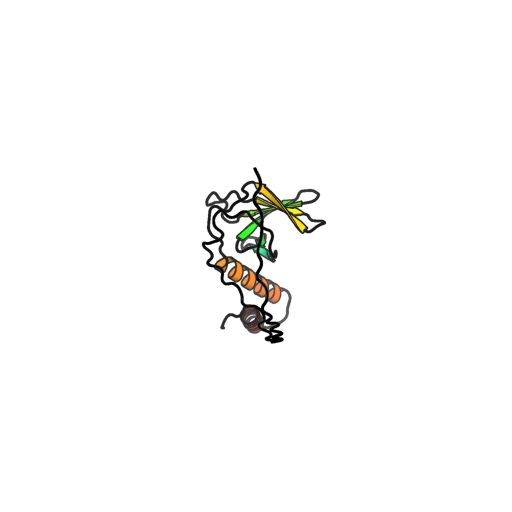M 760 C CA . PHE A 1 99 ? 3.097 10.475 -6.700 1.00 86.75 99 PHE A CA 1
ATOM 761 C C . PHE A 1 99 ? 4.194 10.837 -7.703 1.00 86.75 99 PHE A C 1
ATOM 763 O O . PHE A 1 99 ? 3.978 11.650 -8.601 1.00 86.75 99 PHE A O 1
ATOM 770 N N . SER A 1 100 ? 5.348 10.192 -7.586 1.00 86.75 100 SER A N 1
ATOM 771 C CA . SER A 1 100 ? 6.339 10.128 -8.659 1.00 86.75 100 SER A CA 1
ATOM 772 C C . SER A 1 100 ? 7.118 8.817 -8.596 1.00 86.75 100 SER A C 1
ATOM 774 O O . SER A 1 100 ? 7.312 8.244 -7.523 1.00 86.75 100 SER A O 1
ATOM 776 N N . HIS A 1 101 ? 7.574 8.326 -9.745 1.00 83.44 101 HIS A N 1
ATOM 777 C CA . HIS A 1 101 ? 8.578 7.265 -9.796 1.00 83.44 101 HIS A CA 1
ATOM 778 C C . HIS A 1 101 ? 9.966 7.844 -9.477 1.00 83.44 101 HIS A C 1
ATOM 780 O O . HIS A 1 101 ? 10.226 9.025 -9.706 1.00 83.44 101 HIS A O 1
ATOM 786 N N . TRP A 1 102 ? 10.875 7.016 -8.959 1.00 73.44 102 TRP A N 1
ATOM 787 C CA . TRP A 1 102 ? 12.266 7.429 -8.704 1.00 73.44 102 TRP A CA 1
ATOM 788 C C . TRP A 1 102 ? 13.304 6.434 -9.216 1.00 73.44 102 TRP A C 1
ATOM 790 O O . TRP A 1 102 ? 14.356 6.832 -9.701 1.00 73.44 102 TRP A O 1
ATOM 800 N N . ASN A 1 103 ? 13.000 5.141 -9.138 1.00 68.00 103 ASN A N 1
ATOM 801 C CA . ASN A 1 103 ? 13.779 4.066 -9.740 1.00 68.00 103 ASN A CA 1
ATOM 802 C C . ASN A 1 103 ? 12.808 2.951 -10.140 1.00 68.00 103 ASN A C 1
ATOM 804 O O . ASN A 1 103 ? 11.901 2.653 -9.371 1.00 68.00 103 ASN A O 1
ATOM 808 N N . GLY A 1 104 ? 12.984 2.364 -11.329 1.00 68.44 104 GLY A N 1
ATOM 809 C CA . GLY A 1 104 ? 12.076 1.345 -11.872 1.00 68.44 104 GLY A CA 1
ATOM 810 C C . GLY A 1 104 ? 10.645 1.861 -12.073 1.00 68.44 104 GLY A C 1
ATOM 811 O O . GLY A 1 104 ? 9.818 1.763 -11.175 1.00 68.44 104 GLY A O 1
ATOM 812 N N . ILE A 1 105 ? 10.337 2.385 -13.263 1.00 80.06 105 ILE A N 1
ATOM 813 C CA . ILE A 1 105 ? 8.985 2.880 -13.605 1.00 80.06 105 ILE A CA 1
ATOM 814 C C . ILE A 1 105 ? 7.953 1.730 -13.665 1.00 80.06 105 ILE A C 1
ATOM 816 O O . ILE A 1 105 ? 6.758 1.968 -13.512 1.00 80.06 105 ILE A O 1
ATOM 820 N N . PHE A 1 106 ? 8.430 0.494 -13.838 1.00 85.81 106 PHE A N 1
ATOM 821 C CA . PHE A 1 106 ? 7.654 -0.703 -14.160 1.00 85.81 106 PHE A CA 1
ATOM 822 C C . PHE A 1 106 ? 7.866 -1.821 -13.126 1.00 85.81 106 PHE A C 1
ATOM 824 O O . PHE A 1 106 ? 8.968 -1.966 -12.581 1.00 85.81 106 PHE A O 1
ATOM 831 N N . HIS A 1 107 ? 6.849 -2.663 -12.917 1.00 88.69 107 HIS A N 1
ATOM 832 C CA . HIS A 1 107 ? 6.998 -3.944 -12.217 1.00 88.69 107 HIS A CA 1
ATOM 833 C C . HIS A 1 107 ? 7.364 -5.065 -13.197 1.00 88.69 107 HIS A C 1
ATOM 835 O O . HIS A 1 107 ? 6.743 -5.216 -14.246 1.00 88.69 107 HIS A O 1
ATOM 841 N N . CYS A 1 108 ? 8.348 -5.885 -12.820 1.00 90.12 108 CYS A N 1
ATOM 842 C CA . CYS A 1 108 ? 8.800 -7.066 -13.569 1.00 90.12 108 CYS A CA 1
ATOM 843 C C . CYS A 1 108 ? 8.152 -8.378 -13.073 1.00 90.12 108 CYS A C 1
ATOM 845 O O . CYS A 1 108 ? 8.756 -9.445 -13.144 1.00 90.12 108 CYS A O 1
ATOM 847 N N . HIS A 1 109 ? 6.966 -8.277 -12.475 1.00 87.69 109 HIS A N 1
ATOM 848 C CA . HIS A 1 109 ? 6.180 -9.365 -11.890 1.00 87.69 109 HIS A CA 1
ATOM 849 C C . HIS A 1 109 ? 4.698 -8.940 -11.891 1.00 87.69 109 HIS A C 1
ATOM 851 O O . HIS A 1 109 ? 4.435 -7.732 -11.943 1.00 87.69 109 HIS A O 1
ATOM 857 N N . PRO A 1 110 ? 3.728 -9.869 -11.803 1.00 87.62 110 PRO A N 1
ATOM 858 C CA . PRO A 1 110 ? 2.318 -9.502 -11.855 1.00 87.62 110 PRO A CA 1
ATOM 859 C C . PRO A 1 110 ? 1.899 -8.768 -10.577 1.00 87.62 110 PRO A C 1
ATOM 861 O O . PRO A 1 110 ? 2.607 -8.803 -9.558 1.00 87.62 110 PRO A O 1
ATOM 864 N N . SER A 1 111 ? 0.741 -8.111 -10.620 1.00 87.00 111 SER A N 1
ATOM 865 C CA . SER A 1 111 ? 0.105 -7.630 -9.396 1.00 87.00 111 SER A CA 1
ATOM 866 C C . SER A 1 111 ? -0.351 -8.822 -8.547 1.00 87.00 111 SER A C 1
ATOM 868 O O . SER A 1 111 ? -0.554 -9.930 -9.044 1.00 87.00 111 SER A O 1
ATOM 870 N N . ASP A 1 112 ? -0.480 -8.609 -7.242 1.00 86.12 112 ASP A N 1
ATOM 871 C CA . ASP A 1 112 ? -0.901 -9.639 -6.295 1.00 86.12 112 ASP A CA 1
ATOM 872 C C . ASP A 1 112 ? -2.137 -9.141 -5.550 1.00 86.12 112 ASP A C 1
ATOM 874 O O . ASP A 1 112 ? -2.123 -8.879 -4.345 1.00 86.12 112 ASP A O 1
ATOM 878 N N . ALA A 1 113 ? -3.205 -8.905 -6.317 1.00 81.81 113 ALA A N 1
ATOM 879 C CA . ALA A 1 113 ? -4.465 -8.372 -5.806 1.00 81.81 113 ALA A CA 1
ATOM 880 C C . ALA A 1 113 ? -5.085 -9.292 -4.736 1.00 81.81 113 ALA A C 1
ATOM 882 O O . ALA A 1 113 ? -5.679 -8.801 -3.775 1.00 81.81 113 ALA A O 1
ATOM 883 N N . GLY A 1 114 ? -4.885 -10.610 -4.862 1.00 83.56 114 GLY A N 1
ATOM 884 C CA . GLY A 1 114 ? -5.313 -11.614 -3.888 1.00 83.56 114 GLY A CA 1
ATOM 885 C C . GLY A 1 114 ? -4.629 -11.451 -2.530 1.00 83.56 114 GLY A C 1
ATOM 886 O O . GLY A 1 114 ? -5.311 -11.211 -1.531 1.00 83.56 11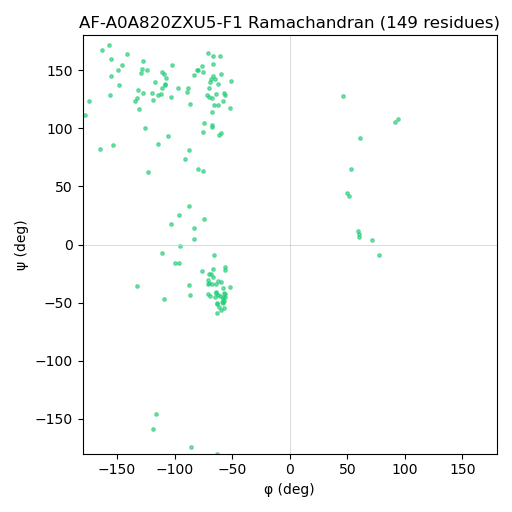4 GLY A O 1
ATOM 887 N N . GLU A 1 115 ? -3.292 -11.519 -2.474 1.00 82.19 115 GLU A N 1
ATOM 888 C CA . GLU A 1 115 ? -2.563 -11.369 -1.207 1.00 82.19 115 GLU A CA 1
ATOM 889 C C . GLU A 1 115 ? -2.686 -9.945 -0.644 1.00 82.19 115 GLU A C 1
ATOM 891 O O . GLU A 1 115 ? -2.801 -9.769 0.570 1.00 82.19 115 GLU A O 1
ATOM 896 N N . THR A 1 116 ? -2.752 -8.933 -1.517 1.00 82.81 116 THR A N 1
ATOM 897 C CA . THR A 1 116 ? -3.029 -7.532 -1.159 1.00 82.81 116 THR A CA 1
ATOM 898 C C . THR A 1 116 ? -4.358 -7.394 -0.410 1.00 82.81 116 THR A C 1
ATOM 900 O O . THR A 1 116 ? -4.376 -6.902 0.720 1.00 82.81 116 THR A O 1
ATOM 903 N N . ARG A 1 117 ? -5.466 -7.882 -0.988 1.00 83.81 117 ARG A N 1
ATOM 904 C CA . ARG A 1 117 ? -6.813 -7.827 -0.387 1.00 83.81 117 ARG A CA 1
ATOM 905 C C . ARG A 1 117 ? -6.886 -8.638 0.908 1.00 83.81 117 ARG A C 1
ATOM 907 O O . ARG A 1 117 ? -7.424 -8.160 1.902 1.00 83.81 117 ARG A O 1
ATOM 914 N N . LYS A 1 118 ? -6.278 -9.829 0.934 1.00 86.81 118 LYS A N 1
ATOM 915 C CA . LYS A 1 118 ? -6.140 -10.664 2.140 1.00 86.81 118 LYS A CA 1
ATOM 916 C C . LYS A 1 118 ? -5.403 -9.929 3.264 1.00 86.81 118 LYS A C 1
ATOM 918 O O . LYS A 1 118 ? -5.867 -9.925 4.402 1.00 86.81 118 LYS A O 1
ATOM 923 N N . CYS A 1 119 ? -4.283 -9.276 2.964 1.00 84.88 119 CYS A N 1
ATOM 924 C CA . CYS A 1 119 ? -3.519 -8.529 3.959 1.00 84.88 119 CYS A CA 1
ATOM 925 C C . CYS A 1 119 ? -4.218 -7.245 4.433 1.00 84.88 119 CYS A C 1
ATOM 927 O O . CYS A 1 119 ? -4.066 -6.890 5.601 1.00 84.88 119 CYS A O 1
ATOM 929 N N . ASP A 1 120 ? -4.977 -6.557 3.577 1.00 85.31 120 ASP A N 1
ATOM 930 C CA . ASP A 1 120 ? -5.833 -5.430 3.970 1.00 85.31 120 ASP A CA 1
ATOM 931 C C . ASP A 1 120 ? -6.913 -5.869 4.977 1.00 85.31 120 ASP A C 1
ATOM 933 O O . ASP A 1 120 ? -6.953 -5.357 6.097 1.00 85.31 120 ASP A O 1
ATOM 937 N N . ILE A 1 121 ? -7.704 -6.894 4.640 1.00 89.38 121 ILE A N 1
ATOM 938 C CA . ILE A 1 121 ? -8.750 -7.452 5.517 1.00 89.38 121 ILE A CA 1
ATOM 939 C C . ILE A 1 121 ? -8.158 -7.894 6.865 1.00 89.38 121 ILE A C 1
ATOM 941 O O . ILE A 1 121 ? -8.681 -7.541 7.923 1.00 89.38 121 ILE A O 1
ATOM 945 N N . LEU A 1 122 ? -7.019 -8.597 6.857 1.00 88.94 122 LEU A N 1
ATOM 946 C CA . LEU A 1 122 ? -6.335 -9.014 8.087 1.00 88.94 122 LEU A CA 1
ATOM 947 C C . LEU A 1 122 ? -5.819 -7.828 8.922 1.00 88.94 122 LEU A C 1
ATOM 949 O O . LEU A 1 122 ? -5.839 -7.907 10.150 1.00 88.94 122 LEU A O 1
ATOM 953 N N . ASN A 1 123 ? -5.388 -6.721 8.302 1.00 87.25 123 ASN A N 1
ATOM 954 C CA . ASN A 1 123 ? -5.022 -5.505 9.037 1.00 87.25 123 ASN A CA 1
ATOM 955 C C . ASN A 1 123 ? -6.259 -4.808 9.628 1.00 87.25 123 ASN A C 1
ATOM 957 O O . ASN A 1 123 ? -6.215 -4.416 10.793 1.00 87.25 123 ASN A O 1
ATOM 961 N N . LYS A 1 124 ? -7.368 -4.711 8.881 1.00 89.50 124 LYS A N 1
ATOM 962 C CA . LYS A 1 124 ? -8.647 -4.154 9.363 1.00 89.50 124 LYS A CA 1
ATOM 963 C C . LYS A 1 124 ? -9.174 -4.922 10.577 1.00 89.50 124 LYS A C 1
ATOM 965 O O . LYS A 1 124 ? -9.443 -4.310 11.609 1.00 89.50 124 LYS A O 1
ATOM 970 N N . ILE A 1 125 ? -9.217 -6.256 10.498 1.00 91.88 125 ILE A N 1
ATOM 971 C CA . ILE A 1 125 ? -9.575 -7.131 11.627 1.00 91.88 125 ILE A CA 1
ATOM 972 C C . ILE A 1 125 ? -8.620 -6.895 12.806 1.00 91.88 125 ILE A C 1
ATOM 974 O O . ILE A 1 125 ? -9.077 -6.639 13.917 1.00 91.88 125 ILE A O 1
ATOM 978 N N . LYS A 1 126 ? -7.299 -6.926 12.577 1.00 89.19 126 LYS A N 1
ATOM 979 C CA . LYS A 1 126 ? -6.293 -6.752 13.638 1.00 89.19 126 LYS A CA 1
ATOM 980 C C . LYS A 1 126 ? -6.434 -5.419 14.376 1.00 89.19 126 LYS A C 1
ATOM 982 O O . LYS A 1 126 ? -6.362 -5.417 15.600 1.00 89.19 126 LYS A O 1
ATOM 987 N N . HIS A 1 127 ? -6.617 -4.310 13.660 1.00 87.00 127 HIS A N 1
ATOM 988 C CA . HIS A 1 127 ? -6.817 -3.001 14.284 1.00 87.00 127 HIS A CA 1
ATOM 989 C C . HIS A 1 127 ? -8.104 -2.983 15.108 1.00 87.00 127 HIS A C 1
ATOM 991 O O . HIS A 1 127 ? -8.057 -2.723 16.305 1.00 87.00 127 HIS A O 1
ATOM 997 N N . ARG A 1 128 ? -9.236 -3.408 14.534 1.00 91.94 128 ARG A N 1
ATOM 998 C CA . ARG A 1 128 ? -10.508 -3.467 15.269 1.00 91.94 128 ARG A CA 1
ATOM 999 C C . ARG A 1 128 ? -10.456 -4.344 16.525 1.00 91.94 128 ARG A C 1
ATOM 1001 O O . ARG A 1 128 ? -11.041 -3.960 17.527 1.00 91.94 128 ARG A O 1
ATOM 1008 N N . VAL A 1 129 ? -9.742 -5.472 16.503 1.00 91.69 129 VAL A N 1
ATOM 1009 C CA . VAL A 1 129 ? -9.565 -6.359 17.674 1.00 91.69 129 VAL A CA 1
ATOM 1010 C C . VAL A 1 129 ? -8.718 -5.718 18.786 1.00 91.69 129 VAL A C 1
ATOM 1012 O O . VAL A 1 129 ? -8.871 -6.085 19.948 1.00 91.69 129 VAL A O 1
ATOM 1015 N N . LEU A 1 130 ? -7.836 -4.770 18.457 1.00 87.19 130 LEU A N 1
ATOM 1016 C CA . LEU A 1 130 ? -7.044 -4.018 19.439 1.00 87.19 130 LEU A CA 1
ATOM 1017 C C . LEU A 1 130 ? -7.779 -2.766 19.946 1.00 87.19 130 LEU A C 1
ATOM 1019 O O . LEU A 1 130 ? -7.656 -2.422 21.118 1.00 87.19 130 LEU A O 1
ATOM 1023 N N . ASP A 1 131 ? -8.548 -2.114 19.071 1.00 88.94 131 ASP A N 1
ATOM 1024 C CA . ASP A 1 131 ? -9.143 -0.796 19.314 1.00 88.94 131 ASP A CA 1
ATOM 1025 C C . ASP A 1 131 ? -10.603 -0.860 19.828 1.00 88.94 131 ASP A C 1
ATOM 1027 O O . ASP A 1 131 ? -11.126 0.142 20.316 1.00 88.94 131 ASP A O 1
ATOM 1031 N N . GLN A 1 132 ? -11.297 -2.004 19.708 1.00 89.19 132 GLN A N 1
ATOM 1032 C CA . GLN A 1 132 ? -12.734 -2.140 20.008 1.00 89.19 132 GLN A CA 1
ATOM 1033 C C . GLN A 1 132 ? -13.023 -3.290 20.984 1.00 89.19 132 GLN A C 1
ATOM 1035 O O . GLN A 1 132 ? -12.636 -4.434 20.753 1.00 89.19 132 GLN A O 1
ATOM 1040 N N . TYR A 1 133 ? -13.803 -3.019 22.038 1.00 91.00 133 TYR A N 1
ATOM 1041 C CA . TYR A 1 133 ? -14.282 -4.040 22.981 1.00 91.00 133 TYR A CA 1
ATOM 1042 C C . TYR A 1 133 ? -15.493 -4.805 22.409 1.00 91.00 133 TYR A C 1
ATOM 1044 O O . TYR A 1 133 ? -16.620 -4.694 22.887 1.00 91.00 133 TYR A O 1
ATOM 1052 N N . ILE A 1 134 ? -15.260 -5.540 21.319 1.00 93.50 134 ILE A N 1
ATOM 1053 C CA . ILE A 1 134 ? -16.257 -6.325 20.576 1.00 93.50 134 ILE A CA 1
ATOM 1054 C C . ILE A 1 134 ? -15.716 -7.750 20.392 1.00 93.50 134 ILE A C 1
ATOM 1056 O O . ILE A 1 134 ? -14.510 -7.960 20.272 1.00 93.50 134 ILE A O 1
ATOM 1060 N N . SER A 1 135 ? -16.601 -8.751 20.364 1.00 94.56 135 SER A N 1
ATOM 1061 C CA . SER A 1 135 ? -16.203 -10.140 20.104 1.00 94.56 135 SER A CA 1
ATOM 1062 C C . SER A 1 135 ? -15.476 -10.273 18.761 1.00 94.56 135 SER A C 1
ATOM 1064 O O . SER A 1 135 ? -15.989 -9.847 17.725 1.00 94.56 135 SER A O 1
ATOM 1066 N N . ILE A 1 136 ? -14.315 -10.938 18.773 1.00 94.31 136 ILE A N 1
ATOM 1067 C CA . ILE A 1 136 ? -13.473 -11.187 17.589 1.00 94.31 136 ILE A CA 1
ATOM 1068 C C . ILE A 1 136 ? -14.286 -11.821 16.450 1.00 94.31 136 ILE A C 1
ATOM 1070 O O . ILE A 1 136 ? -14.090 -11.469 15.289 1.00 94.31 136 ILE A O 1
ATOM 1074 N N . LYS A 1 137 ? -15.245 -12.701 16.779 1.00 94.50 137 LYS A N 1
ATOM 1075 C CA . LYS A 1 137 ? -16.144 -13.324 15.799 1.00 94.50 137 LYS A CA 1
ATOM 1076 C C . LYS A 1 137 ? -16.930 -12.278 14.991 1.00 94.50 137 LYS A C 1
ATOM 1078 O O . LYS A 1 137 ? -16.907 -12.331 13.767 1.00 94.50 137 LYS A O 1
ATOM 1083 N N . ILE A 1 138 ? -17.545 -11.305 15.668 1.00 94.00 138 ILE A N 1
ATOM 1084 C CA . ILE A 1 138 ? -18.348 -10.244 15.036 1.00 94.00 138 ILE A CA 1
ATOM 1085 C C . ILE A 1 138 ? -17.461 -9.376 14.136 1.00 94.00 138 ILE A C 1
ATOM 1087 O O . ILE A 1 138 ? -17.851 -9.031 13.026 1.00 94.00 138 ILE A O 1
ATOM 1091 N N . ILE A 1 139 ? -16.239 -9.062 14.583 1.00 94.50 139 ILE A N 1
ATOM 1092 C CA . ILE A 1 139 ? -15.279 -8.283 13.788 1.00 94.50 139 ILE A CA 1
ATOM 1093 C C . ILE A 1 139 ? -14.908 -9.029 12.494 1.00 94.50 139 ILE A C 1
ATOM 1095 O O . ILE A 1 139 ? -14.876 -8.413 11.431 1.00 94.50 139 ILE A O 1
ATOM 1099 N N . ILE A 1 140 ? -14.664 -10.344 12.559 1.00 93.00 140 ILE A N 1
ATOM 1100 C CA . ILE A 1 140 ? -14.376 -11.169 11.374 1.00 93.00 140 ILE A CA 1
ATOM 1101 C C . ILE A 1 140 ? -15.584 -11.198 10.427 1.00 93.00 140 ILE A C 1
ATOM 1103 O O . ILE A 1 140 ? -15.429 -10.886 9.248 1.00 93.00 140 ILE A O 1
ATOM 1107 N N . GLU A 1 141 ? -16.779 -11.513 10.939 1.00 93.69 141 GLU A N 1
ATOM 1108 C CA . GLU A 1 141 ? -18.023 -11.575 10.156 1.00 93.69 141 GLU A CA 1
ATOM 1109 C C . GLU A 1 141 ? -18.323 -10.240 9.450 1.00 93.69 141 GLU A C 1
ATOM 1111 O O . GLU A 1 141 ? -18.678 -10.218 8.270 1.00 93.69 141 GLU A O 1
ATOM 1116 N N . GLU A 1 142 ? -18.119 -9.108 10.130 1.00 93.69 142 GLU A N 1
ATOM 1117 C CA . GLU A 1 142 ? -18.309 -7.783 9.542 1.00 93.69 142 GLU A CA 1
ATOM 1118 C C . GLU A 1 142 ? -17.266 -7.419 8.480 1.00 93.69 142 GLU A C 1
ATOM 1120 O O . GLU A 1 142 ? -17.650 -6.872 7.448 1.00 93.69 142 GLU A O 1
ATOM 1125 N N . GLU A 1 143 ? -15.970 -7.677 8.696 1.00 93.00 143 GLU A N 1
ATOM 1126 C CA . GLU A 1 143 ? -14.949 -7.345 7.690 1.00 93.00 143 GLU A CA 1
ATOM 1127 C C . GLU A 1 143 ? -15.034 -8.261 6.458 1.00 93.00 143 GLU A C 1
ATOM 1129 O O . GLU A 1 143 ? -14.845 -7.781 5.342 1.00 93.00 143 GLU A O 1
ATOM 1134 N N . TYR A 1 144 ? -15.403 -9.538 6.620 1.00 91.25 144 TYR A N 1
ATOM 1135 C CA . TYR A 1 144 ? -15.676 -10.435 5.489 1.00 91.25 144 TYR A CA 1
ATOM 1136 C C . TYR A 1 144 ? -16.900 -9.967 4.692 1.00 91.25 144 TYR A C 1
ATOM 1138 O O . TYR A 1 144 ? -16.821 -9.839 3.468 1.00 91.25 144 TYR A O 1
ATOM 1146 N N . ARG A 1 145 ? -17.993 -9.599 5.379 1.00 91.88 145 ARG A N 1
ATOM 1147 C CA . ARG A 1 145 ? -19.193 -9.037 4.743 1.00 91.88 145 ARG A CA 1
ATOM 1148 C C . ARG A 1 145 ? -18.897 -7.731 3.999 1.00 91.88 145 ARG A C 1
ATOM 1150 O O . ARG A 1 145 ? -19.341 -7.580 2.868 1.00 91.88 145 ARG A O 1
ATOM 1157 N N . LYS A 1 146 ? -18.132 -6.803 4.591 1.00 89.25 146 LYS A N 1
ATOM 1158 C CA . LYS A 1 146 ? -17.679 -5.562 3.919 1.00 89.25 146 LYS A CA 1
ATOM 1159 C C . LYS A 1 146 ? -16.796 -5.841 2.704 1.00 89.25 146 LYS A C 1
ATOM 1161 O O . LYS A 1 146 ? -16.794 -5.063 1.759 1.00 89.25 146 LYS A O 1
ATOM 1166 N N . ALA A 1 147 ? -16.029 -6.927 2.739 1.00 85.00 147 ALA A N 1
ATOM 1167 C CA . ALA A 1 147 ? -15.170 -7.347 1.645 1.00 85.00 147 ALA A CA 1
ATOM 1168 C C . ALA A 1 147 ? -15.903 -8.149 0.555 1.00 85.00 147 ALA A C 1
ATOM 1170 O O . ALA A 1 147 ? -15.227 -8.635 -0.353 1.00 85.00 147 ALA A O 1
ATOM 1171 N N . ASN A 1 148 ? -17.232 -8.311 0.625 1.00 87.06 148 ASN A N 1
ATOM 1172 C CA . ASN A 1 148 ? -18.025 -9.179 -0.255 1.00 87.06 148 ASN A CA 1
ATOM 1173 C C . ASN A 1 148 ? -17.463 -10.614 -0.334 1.00 87.06 148 ASN A C 1
ATOM 1175 O O . ASN A 1 148 ? -17.376 -11.206 -1.410 1.00 87.06 148 ASN A O 1
ATOM 1179 N N . LEU A 1 149 ? -17.042 -11.160 0.812 1.00 79.00 149 LEU A N 1
ATOM 1180 C CA . LEU A 1 149 ? -16.638 -12.556 0.970 1.00 79.00 149 LEU A CA 1
ATOM 1181 C C . LEU A 1 149 ? -17.701 -13.311 1.775 1.00 79.00 149 LEU A C 1
ATOM 1183 O O . LEU A 1 149 ? -18.187 -12.810 2.790 1.00 79.00 149 LEU A O 1
ATOM 1187 N N . SER A 1 150 ? -18.034 -14.529 1.348 1.00 72.25 150 SER A N 1
ATOM 1188 C CA . SER A 1 150 ? -18.805 -15.469 2.166 1.00 72.25 150 SER A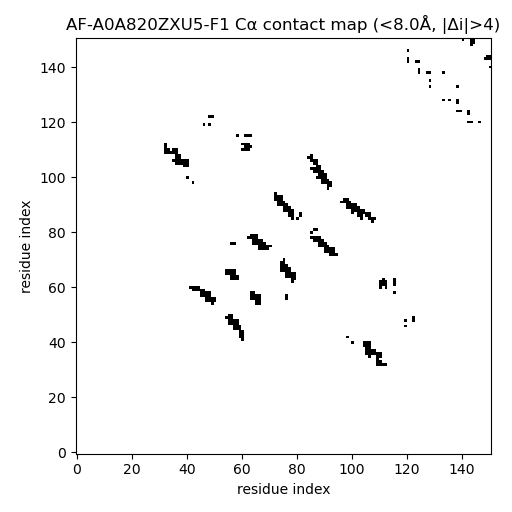 CA 1
ATOM 1189 C C . SER A 1 150 ? -18.011 -15.870 3.413 1.00 72.25 150 SER A C 1
ATOM 1191 O O . SER A 1 150 ? -16.794 -16.062 3.329 1.00 72.25 150 SER A O 1
ATOM 1193 N N . VAL A 1 151 ? -18.713 -16.014 4.539 1.00 55.88 151 VAL A N 1
ATOM 1194 C CA . VAL A 1 151 ? -18.188 -16.518 5.822 1.00 55.88 151 VAL A CA 1
ATOM 1195 C C . VAL A 1 151 ? -18.409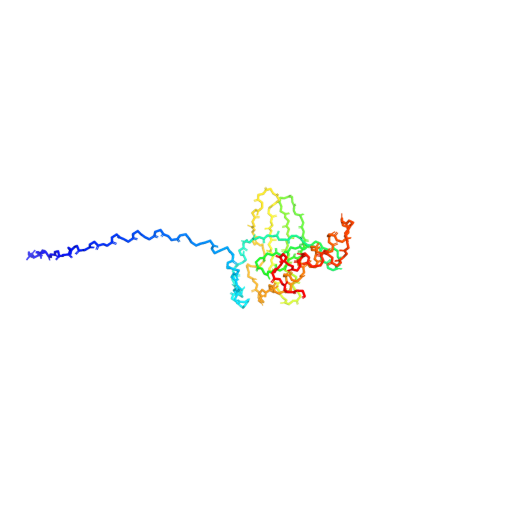 -18.025 5.914 1.00 55.88 151 VAL A C 1
ATOM 1197 O O . VAL A 1 151 ? -19.527 -18.450 5.548 1.00 55.88 151 VAL A O 1
#

Foldseek 3Di:
DDDDDDDDDDDDDDDDDDDDDDPPPDPPPPDPQQVQAFPFDDFDDWDWFADPVRFTWIDTPLWIWTFDDDDPFWTKTHTPCVVVVFFWMKIAGPPPRDIDTDTHRGGNDTRHNPVVLVRSLVRQLVCCVVPDPDDSVVSNVVSCVVSVHDD

Radius of gyration: 24.44 Å; Cα contacts (8 Å, |Δi|>4): 196; chains: 1; bounding box: 49×41×90 Å

Solvent-accessible surface area (backbone atoms only — not comparable to full-atom values): 9422 Å² total; per-residue (Å²): 140,88,86,82,82,89,84,89,85,88,87,84,90,78,90,77,87,74,89,75,94,73,90,79,77,77,80,75,80,80,65,64,51,68,71,55,44,65,41,69,76,69,88,62,68,76,51,79,47,71,42,100,82,72,48,54,27,36,38,40,76,39,38,49,27,32,66,70,52,72,58,95,61,33,38,32,30,31,38,66,56,41,86,76,72,34,57,28,25,39,34,36,31,74,88,76,68,46,72,45,72,79,40,46,60,35,40,86,50,59,42,42,51,65,64,48,52,53,51,49,53,52,46,55,42,52,49,46,61,74,76,41,102,61,61,64,67,59,47,49,56,49,53,34,53,76,65,76,41,91,129

Organism: NCBI:txid392030

Secondary structure (DSSP, 8-state):
--------------------------------TTTTSS-B------EEEE-TTS-EEEEETTEEEEEEEE-SSEEEEEEGGGGGT---EEEEETTT--EEEEE-SB-SS---HHHHHHHHHHHHHHHHHHH--S-HHHHHHHHHHHTT---